Protein AF-A0A1F9YXC6-F1 (afdb_monomer_lite)

Structure (mmCIF, N/CA/C/O backbone):
data_AF-A0A1F9YXC6-F1
#
_entry.id   AF-A0A1F9YXC6-F1
#
loop_
_atom_site.group_PDB
_atom_site.id
_atom_site.type_symbol
_atom_site.label_atom_id
_atom_site.label_alt_id
_atom_site.label_comp_id
_atom_site.label_asym_id
_atom_site.label_entity_id
_atom_site.label_seq_id
_atom_site.pdbx_PDB_ins_code
_atom_site.Cartn_x
_atom_site.Cartn_y
_atom_site.Cartn_z
_atom_site.occupancy
_atom_site.B_iso_or_equiv
_atom_site.auth_seq_id
_atom_site.auth_comp_id
_atom_site.auth_asym_id
_atom_site.auth_atom_id
_atom_site.pdbx_PDB_model_num
ATOM 1 N N . MET A 1 1 ? -26.556 -0.330 60.527 1.00 58.81 1 MET A N 1
ATOM 2 C CA . MET A 1 1 ? -25.553 -1.179 59.837 1.00 58.81 1 MET A CA 1
ATOM 3 C C . MET A 1 1 ? -25.973 -1.594 58.426 1.00 58.81 1 MET A C 1
ATOM 5 O O . MET A 1 1 ? -25.164 -1.399 57.537 1.00 58.81 1 MET A O 1
ATOM 9 N N . LYS A 1 2 ? -27.216 -2.053 58.174 1.00 66.50 2 LYS A N 1
ATOM 10 C CA . LYS A 1 2 ? -27.689 -2.469 56.829 1.00 66.50 2 LYS A CA 1
ATOM 11 C C . LYS A 1 2 ? -27.444 -1.461 55.690 1.00 66.50 2 LYS A C 1
ATOM 13 O O . LYS A 1 2 ? -26.966 -1.858 54.635 1.00 66.50 2 LYS A O 1
ATOM 18 N N . ILE A 1 3 ? -27.712 -0.174 55.924 1.00 69.31 3 ILE A N 1
ATOM 19 C CA . ILE A 1 3 ? -27.581 0.893 54.910 1.00 69.31 3 ILE A CA 1
ATOM 20 C C . ILE A 1 3 ? -26.118 1.115 54.480 1.00 69.31 3 ILE A C 1
ATOM 22 O O . ILE A 1 3 ? -25.846 1.333 53.305 1.00 69.31 3 ILE A O 1
ATOM 26 N N . LEU A 1 4 ? -25.164 1.002 55.412 1.00 69.44 4 LEU A N 1
ATOM 27 C CA . LEU A 1 4 ? -23.732 1.124 55.111 1.00 69.44 4 LEU A CA 1
ATOM 28 C C . LEU A 1 4 ? -23.231 -0.047 54.256 1.00 69.44 4 LEU A C 1
ATOM 30 O O . LEU A 1 4 ? -22.466 0.163 53.322 1.00 69.44 4 LEU A O 1
ATOM 34 N N . THR A 1 5 ? -23.702 -1.265 54.534 1.00 73.94 5 THR A N 1
ATOM 35 C CA . THR A 1 5 ? -23.405 -2.453 53.717 1.00 73.94 5 THR A CA 1
ATOM 36 C C . THR A 1 5 ? -24.001 -2.372 52.313 1.00 73.94 5 THR A C 1
ATOM 38 O O . THR A 1 5 ? -23.322 -2.742 51.365 1.00 73.94 5 THR A O 1
ATOM 41 N N . GLU A 1 6 ? -25.225 -1.860 52.155 1.00 73.94 6 GLU A N 1
ATOM 42 C CA . GLU A 1 6 ? -25.857 -1.635 50.840 1.00 73.94 6 GLU A CA 1
ATOM 43 C C . GLU A 1 6 ? -25.056 -0.635 49.991 1.00 73.94 6 GLU A C 1
ATOM 45 O O . GLU A 1 6 ? -24.712 -0.927 48.846 1.00 73.94 6 GLU A O 1
ATOM 50 N N . LEU A 1 7 ? -24.664 0.503 50.576 1.00 72.69 7 LEU A N 1
ATOM 51 C CA . LEU A 1 7 ? -23.834 1.509 49.900 1.00 72.69 7 LEU A CA 1
ATOM 52 C C . LEU A 1 7 ? -22.473 0.949 49.467 1.00 72.69 7 LEU A C 1
ATOM 54 O O . LEU A 1 7 ? -22.040 1.186 48.338 1.00 72.69 7 LEU A O 1
ATOM 58 N N . PHE A 1 8 ? -21.820 0.162 50.326 1.00 75.50 8 PHE A N 1
ATOM 59 C CA . PHE A 1 8 ? -20.562 -0.504 49.978 1.00 75.50 8 PHE A CA 1
ATOM 60 C C . PHE A 1 8 ? -20.739 -1.523 48.849 1.00 75.50 8 PHE A C 1
ATOM 62 O O . PHE A 1 8 ? -19.889 -1.615 47.967 1.00 75.50 8 PHE A O 1
ATOM 69 N N . ASN A 1 9 ? -21.849 -2.262 48.841 1.00 79.88 9 ASN A N 1
ATOM 70 C CA . ASN A 1 9 ? -22.130 -3.276 47.827 1.00 79.88 9 ASN A CA 1
ATOM 71 C C . ASN A 1 9 ? -22.389 -2.645 46.447 1.00 79.88 9 ASN A C 1
ATOM 73 O O . ASN A 1 9 ? -21.941 -3.163 45.421 1.00 79.88 9 ASN A O 1
ATOM 77 N N . ILE A 1 10 ? -23.056 -1.486 46.421 1.00 77.25 10 ILE A N 1
ATOM 78 C CA . ILE A 1 10 ? -23.244 -0.682 45.207 1.00 77.25 10 ILE A CA 1
ATOM 79 C C . ILE A 1 10 ? -21.890 -0.157 44.711 1.00 77.25 10 ILE A C 1
ATOM 81 O O . ILE A 1 10 ? -21.546 -0.377 43.551 1.00 77.25 10 ILE A O 1
ATOM 85 N N . ALA A 1 11 ? -21.086 0.460 45.583 1.00 73.62 11 ALA A N 1
ATOM 86 C CA . ALA A 1 11 ? -19.761 0.971 45.219 1.00 73.62 11 ALA A CA 1
ATOM 87 C C . ALA A 1 11 ? -18.832 -0.135 44.683 1.00 73.62 11 ALA A C 1
ATOM 89 O O . ALA A 1 11 ? -18.135 0.060 43.685 1.00 73.62 11 ALA A O 1
ATOM 90 N N . PHE A 1 12 ? -18.869 -1.322 45.294 1.00 79.62 12 PHE A N 1
ATOM 91 C CA . PHE A 1 12 ? -18.083 -2.474 44.860 1.00 79.62 12 PHE A CA 1
ATOM 92 C C . PHE A 1 12 ? -18.539 -2.999 43.491 1.00 79.62 12 PHE A C 1
ATOM 94 O O . PHE A 1 12 ? -17.704 -3.266 42.628 1.00 79.62 12 PHE A O 1
ATOM 101 N N . LYS A 1 13 ? -19.854 -3.072 43.237 1.00 77.38 13 LYS A N 1
ATOM 102 C CA . LYS A 1 13 ? -20.388 -3.413 41.906 1.00 77.38 13 LYS A CA 1
ATOM 103 C C . LYS A 1 13 ? -19.920 -2.432 40.831 1.00 77.38 13 LYS A C 1
ATOM 105 O O . LYS A 1 13 ? -19.492 -2.879 39.771 1.00 77.38 13 LYS A O 1
ATOM 110 N N .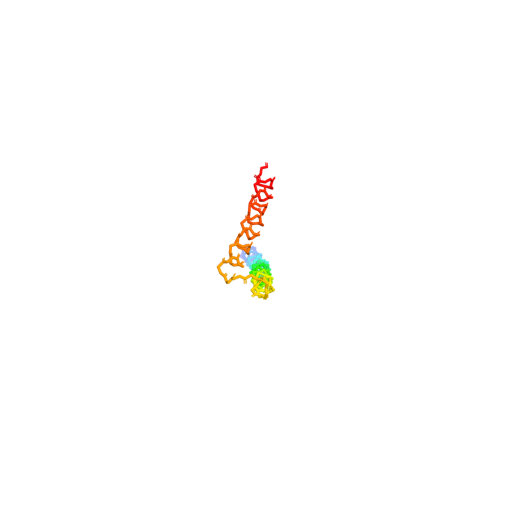 TYR A 1 14 ? -19.950 -1.127 41.100 1.00 76.38 14 TYR A N 1
ATOM 111 C CA . TYR A 1 14 ? -19.465 -0.115 40.153 1.00 76.38 14 TYR A CA 1
ATOM 112 C C . TYR A 1 14 ? -17.969 -0.263 39.843 1.00 76.38 14 TYR A C 1
ATOM 114 O O . TYR A 1 14 ? -17.577 -0.190 38.678 1.00 76.38 14 TYR A O 1
ATOM 122 N N . LEU A 1 15 ? -17.139 -0.530 40.856 1.00 75.94 15 LEU A N 1
ATOM 123 C CA . LEU A 1 15 ? -15.706 -0.782 40.666 1.00 75.94 15 LEU A CA 1
ATOM 124 C C . LEU A 1 15 ? -15.440 -2.006 39.781 1.00 75.94 15 LEU A C 1
ATOM 126 O O . LEU A 1 15 ? -14.611 -1.934 38.875 1.00 75.94 15 LEU A O 1
ATOM 130 N N . VAL A 1 16 ? -16.180 -3.100 39.988 1.00 78.19 16 VAL A N 1
ATOM 131 C CA . VAL A 1 16 ? -16.050 -4.317 39.170 1.00 78.19 16 VAL A CA 1
ATOM 132 C C . VAL A 1 16 ? -16.442 -4.054 37.713 1.00 78.19 16 VAL A C 1
ATOM 134 O O . VAL A 1 16 ? -15.745 -4.509 36.806 1.00 78.19 16 VAL A O 1
ATOM 137 N N . VAL A 1 17 ? -17.512 -3.289 37.460 1.00 78.06 17 VAL A N 1
ATOM 138 C CA . VAL A 1 17 ? -17.919 -2.929 36.087 1.00 78.06 17 VAL A CA 1
ATOM 139 C C . VAL A 1 17 ? -16.835 -2.101 35.389 1.00 78.06 17 VAL A C 1
ATOM 141 O O . VAL A 1 17 ? -16.447 -2.437 34.270 1.00 78.06 17 VAL A O 1
ATOM 144 N N . LEU A 1 18 ? -16.273 -1.095 36.067 1.00 76.62 18 LEU A N 1
ATOM 145 C CA . LEU A 1 18 ? -15.184 -0.267 35.529 1.00 76.62 18 LEU A CA 1
ATOM 146 C C . LEU A 1 18 ? -13.931 -1.089 35.191 1.00 76.62 18 LEU A C 1
ATOM 148 O O . LEU A 1 18 ? -13.262 -0.851 34.181 1.00 76.62 18 LEU A O 1
ATOM 152 N N . GLU A 1 19 ? -13.602 -2.081 36.017 1.00 78.75 19 GLU A N 1
ATOM 153 C CA . GLU A 1 19 ? -12.438 -2.939 35.797 1.00 78.75 19 GLU A CA 1
ATOM 154 C C . GLU A 1 19 ? -12.627 -3.880 34.592 1.00 78.75 19 GLU A C 1
ATOM 156 O O . GLU A 1 19 ? -11.697 -4.100 33.801 1.00 78.75 19 GLU A O 1
ATOM 161 N N . VAL A 1 20 ? -13.851 -4.384 34.400 1.00 80.88 20 VAL A N 1
ATOM 162 C CA . VAL A 1 20 ? -14.240 -5.187 33.232 1.00 80.88 20 VAL A CA 1
ATOM 163 C C . VAL A 1 20 ? -14.223 -4.342 31.956 1.00 80.88 20 VAL A C 1
ATOM 165 O O . VAL A 1 20 ? -13.618 -4.763 30.965 1.00 80.88 20 VAL A O 1
ATOM 168 N N . GLU A 1 21 ? -14.792 -3.134 31.977 1.00 78.81 21 GLU A N 1
ATOM 169 C CA . GLU A 1 21 ? -14.771 -2.206 30.838 1.00 78.81 21 GLU A CA 1
ATOM 170 C C . GLU A 1 21 ? -13.346 -1.846 30.424 1.00 78.81 21 GLU A C 1
ATOM 172 O O . GLU A 1 21 ? -13.003 -1.941 29.244 1.00 78.81 21 GLU A O 1
ATOM 177 N N . LYS A 1 22 ? -12.470 -1.537 31.388 1.00 79.88 22 LYS A N 1
ATOM 178 C CA . LYS A 1 22 ? -11.054 -1.248 31.120 1.00 79.88 22 LYS A CA 1
ATOM 179 C C . LYS A 1 22 ? -10.355 -2.422 30.434 1.00 79.88 22 LYS A C 1
ATOM 181 O O . LYS A 1 22 ? -9.549 -2.225 29.520 1.00 79.88 22 LYS A O 1
ATOM 186 N N . ARG A 1 23 ? -10.656 -3.660 30.843 1.00 83.00 23 ARG A N 1
ATOM 187 C CA . ARG A 1 23 ? -10.095 -4.872 30.224 1.00 83.00 23 ARG A CA 1
ATOM 188 C C . ARG A 1 23 ? -10.608 -5.065 28.793 1.00 83.00 23 ARG A C 1
ATOM 190 O O . ARG A 1 23 ? -9.817 -5.443 27.925 1.00 83.00 23 ARG A O 1
ATOM 197 N N . ILE A 1 24 ? -11.889 -4.796 28.540 1.00 83.06 24 ILE A N 1
ATOM 198 C CA . ILE A 1 24 ? -12.491 -4.859 27.199 1.00 83.06 24 ILE A CA 1
ATOM 199 C C . ILE A 1 24 ? -11.882 -3.782 26.297 1.00 83.06 24 ILE A C 1
ATOM 201 O O . ILE A 1 24 ? -11.394 -4.111 25.216 1.00 83.06 24 ILE A O 1
ATOM 205 N N . PHE A 1 25 ? -11.799 -2.536 26.769 1.00 83.88 25 PHE A N 1
ATOM 206 C CA . PHE A 1 25 ? -11.168 -1.431 26.045 1.00 83.88 25 PHE A CA 1
ATOM 207 C C . PHE A 1 25 ? -9.714 -1.732 25.700 1.00 83.88 25 PHE A C 1
ATOM 209 O O . PHE A 1 25 ? -9.303 -1.556 24.557 1.00 83.88 25 PHE A O 1
ATOM 216 N N . ARG A 1 26 ? -8.931 -2.261 26.648 1.00 86.81 26 ARG A N 1
ATOM 217 C CA . ARG A 1 26 ? -7.529 -2.619 26.392 1.00 86.81 26 ARG A CA 1
ATOM 218 C C . ARG A 1 26 ? -7.398 -3.697 25.314 1.00 86.81 26 ARG A C 1
ATOM 220 O O . ARG A 1 26 ? -6.524 -3.592 24.457 1.00 86.81 26 ARG A O 1
ATOM 227 N N . LYS A 1 27 ? -8.269 -4.713 25.326 1.00 87.50 27 LYS A N 1
ATOM 228 C CA . LYS A 1 27 ? -8.312 -5.741 24.272 1.00 87.50 27 LYS A CA 1
ATOM 229 C C . LYS A 1 27 ? -8.715 -5.153 22.918 1.00 87.50 27 LYS A C 1
ATOM 231 O O . LYS A 1 27 ? -8.122 -5.527 21.909 1.00 87.50 27 LYS A O 1
ATOM 236 N N . LEU A 1 28 ? -9.687 -4.240 22.898 1.00 89.00 28 LEU A N 1
ATOM 237 C CA . LEU A 1 28 ? -10.140 -3.567 21.682 1.00 89.00 28 LEU A CA 1
ATOM 238 C C . LEU A 1 28 ? -9.022 -2.706 21.081 1.00 89.00 28 LEU A C 1
ATOM 240 O O . LEU A 1 28 ? -8.714 -2.853 19.904 1.00 89.00 28 LEU A O 1
ATOM 244 N N . ILE A 1 29 ? -8.360 -1.888 21.903 1.00 90.62 29 ILE A N 1
ATOM 245 C CA . ILE A 1 29 ? -7.234 -1.038 21.494 1.00 90.62 29 ILE A CA 1
ATOM 246 C C . ILE A 1 29 ? -6.104 -1.890 20.922 1.00 90.62 29 ILE A C 1
ATOM 248 O O . ILE A 1 29 ? -5.625 -1.607 19.830 1.00 90.62 29 ILE A O 1
ATOM 252 N N . LEU A 1 30 ? -5.713 -2.968 21.610 1.00 92.19 30 LEU A N 1
ATOM 253 C CA . LEU A 1 30 ? -4.683 -3.874 21.099 1.00 92.19 30 LEU A CA 1
ATOM 254 C C . LEU A 1 30 ? -5.080 -4.475 19.749 1.00 92.19 30 LEU A C 1
ATOM 256 O O . LEU A 1 30 ? -4.258 -4.511 18.840 1.00 92.19 30 LEU A O 1
ATOM 260 N N . AR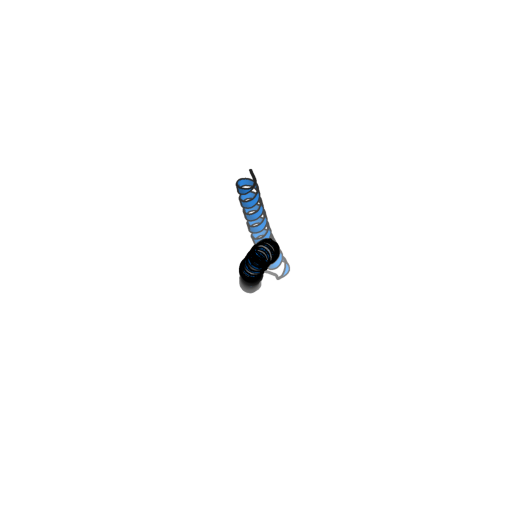G A 1 31 ? -6.335 -4.907 19.586 1.00 90.75 31 ARG A N 1
ATOM 261 C CA . ARG A 1 31 ? -6.821 -5.441 18.308 1.00 90.75 31 ARG A CA 1
ATOM 262 C C . ARG A 1 31 ? -6.770 -4.389 17.197 1.00 90.75 31 ARG A C 1
ATOM 264 O O . ARG A 1 31 ? -6.305 -4.704 16.109 1.00 90.75 31 ARG A O 1
ATOM 271 N N . VAL A 1 32 ? -7.204 -3.160 17.470 1.00 91.38 32 VAL A N 1
ATOM 272 C CA . VAL A 1 32 ? -7.145 -2.048 16.508 1.00 91.38 32 VAL A CA 1
ATOM 273 C C . VAL A 1 32 ? -5.698 -1.742 16.123 1.00 91.38 32 VAL A C 1
ATOM 275 O O . VAL A 1 32 ? -5.405 -1.632 14.937 1.00 91.38 32 VAL A O 1
ATOM 278 N N . ILE A 1 33 ? -4.780 -1.696 17.093 1.00 93.31 33 ILE A N 1
ATOM 279 C CA . ILE A 1 33 ? -3.346 -1.508 16.835 1.00 93.31 33 ILE A CA 1
ATOM 280 C C . ILE A 1 33 ? -2.817 -2.617 15.922 1.00 93.31 33 ILE A C 1
ATOM 282 O O . ILE A 1 33 ? -2.167 -2.315 14.928 1.00 93.31 33 ILE A O 1
ATOM 286 N N . TRP A 1 34 ? -3.128 -3.885 16.205 1.00 92.50 34 TRP A N 1
ATOM 287 C CA . TRP A 1 34 ? -2.697 -5.004 15.362 1.00 92.50 34 TRP A CA 1
ATOM 288 C C . TRP A 1 34 ? -3.234 -4.911 13.933 1.00 92.50 34 TRP A C 1
ATOM 290 O O . TRP A 1 34 ? -2.482 -5.157 12.993 1.00 92.50 34 TRP A O 1
ATOM 300 N N . VAL A 1 35 ? -4.499 -4.519 13.757 1.00 94.44 35 VAL A N 1
ATOM 301 C CA . VAL A 1 35 ? -5.087 -4.304 12.426 1.00 94.44 35 VAL A CA 1
ATOM 302 C C . VAL A 1 35 ? -4.370 -3.170 11.694 1.00 94.44 35 VAL A C 1
ATOM 304 O O . VAL A 1 35 ? -4.006 -3.335 10.535 1.00 94.44 35 VAL A O 1
ATOM 307 N N . ILE A 1 36 ? -4.109 -2.047 12.367 1.00 93.56 36 ILE A N 1
ATOM 308 C CA . ILE A 1 36 ? -3.393 -0.908 11.775 1.00 93.56 36 ILE A CA 1
ATOM 309 C C . ILE A 1 36 ? -1.977 -1.319 11.365 1.00 93.56 36 ILE A C 1
ATOM 311 O O . ILE A 1 36 ? -1.573 -1.069 10.232 1.00 93.56 36 ILE A O 1
ATOM 315 N N . VAL A 1 37 ? -1.238 -1.991 12.251 1.00 94.31 37 VAL A N 1
ATOM 316 C CA . VAL A 1 37 ? 0.113 -2.490 11.960 1.00 94.31 37 VAL A CA 1
ATOM 317 C C . VAL A 1 37 ? 0.085 -3.438 10.764 1.00 94.31 37 VAL A C 1
ATOM 319 O O . VAL A 1 37 ? 0.895 -3.291 9.853 1.00 94.31 37 VAL A O 1
ATOM 322 N N . PHE A 1 38 ? -0.870 -4.366 10.721 1.00 94.62 38 PHE A N 1
ATOM 323 C CA . PHE A 1 38 ? -1.020 -5.294 9.604 1.00 94.62 38 PHE A CA 1
ATOM 324 C C . PHE A 1 38 ? -1.292 -4.571 8.277 1.00 94.62 38 PHE A C 1
ATOM 326 O O . PHE A 1 38 ? -0.668 -4.893 7.265 1.00 94.62 38 PHE A O 1
ATOM 333 N N . VAL A 1 39 ? -2.176 -3.568 8.276 1.00 94.94 39 VAL A N 1
ATOM 334 C CA . VAL A 1 39 ? -2.470 -2.751 7.088 1.00 94.94 39 VAL A CA 1
ATOM 335 C C . VAL A 1 39 ? -1.224 -1.995 6.625 1.00 94.94 39 VAL A C 1
ATOM 337 O O . VAL A 1 39 ? -0.914 -2.022 5.437 1.00 94.94 39 VAL A O 1
ATOM 340 N N . ILE A 1 40 ? -0.473 -1.384 7.546 1.00 94.38 40 ILE A N 1
ATOM 341 C CA . ILE A 1 40 ? 0.770 -0.664 7.226 1.00 94.38 40 ILE A CA 1
ATOM 342 C C . ILE A 1 40 ? 1.805 -1.613 6.615 1.00 94.38 40 ILE A C 1
ATOM 344 O O . ILE A 1 40 ? 2.366 -1.313 5.565 1.00 94.38 40 ILE A O 1
ATOM 348 N N . VAL A 1 41 ? 2.039 -2.772 7.235 1.00 95.62 41 VAL A N 1
ATOM 349 C CA . VAL A 1 41 ? 3.000 -3.766 6.731 1.00 95.62 41 VAL A CA 1
ATOM 350 C C . VAL A 1 41 ? 2.590 -4.261 5.347 1.00 95.62 41 VAL A C 1
ATOM 352 O O . VAL A 1 41 ? 3.415 -4.300 4.437 1.00 95.62 41 VAL A O 1
ATOM 355 N N . THR A 1 42 ? 1.310 -4.582 5.161 1.00 94.69 42 THR A N 1
ATOM 356 C CA . THR A 1 42 ? 0.780 -5.018 3.863 1.00 94.69 42 THR A CA 1
ATOM 357 C C . THR A 1 42 ? 0.968 -3.938 2.799 1.00 94.69 42 THR A C 1
ATOM 359 O O . THR A 1 42 ? 1.408 -4.235 1.691 1.00 94.69 42 THR A O 1
ATOM 362 N N . PHE A 1 43 ? 0.700 -2.676 3.139 1.00 92.81 43 PHE A N 1
ATOM 363 C CA . PHE A 1 43 ? 0.897 -1.549 2.232 1.00 92.81 43 PHE A CA 1
ATOM 364 C C . PHE A 1 43 ? 2.365 -1.386 1.822 1.00 92.81 43 PHE A C 1
ATOM 366 O O . PHE A 1 43 ? 2.652 -1.217 0.638 1.00 92.81 43 PHE A O 1
ATOM 373 N N . ILE A 1 44 ? 3.298 -1.502 2.774 1.00 96.06 44 ILE A N 1
ATOM 374 C CA . ILE A 1 44 ? 4.740 -1.464 2.492 1.00 96.06 44 ILE A CA 1
ATOM 375 C C . ILE A 1 44 ? 5.124 -2.597 1.537 1.00 96.06 44 ILE A C 1
ATOM 377 O O . ILE A 1 44 ? 5.787 -2.338 0.538 1.00 96.06 44 ILE A O 1
ATOM 381 N N . LEU A 1 45 ? 4.668 -3.827 1.790 1.00 95.12 45 LEU A N 1
ATOM 382 C CA . LEU A 1 45 ? 4.965 -4.976 0.928 1.00 95.12 45 LEU A CA 1
ATOM 383 C C . LEU A 1 45 ? 4.444 -4.782 -0.500 1.00 95.12 45 LEU A C 1
ATOM 385 O O . LEU A 1 45 ? 5.166 -5.067 -1.455 1.00 95.12 45 LEU A O 1
ATOM 389 N N . ILE A 1 46 ? 3.223 -4.262 -0.653 1.00 94.50 46 ILE A N 1
ATOM 390 C CA . ILE A 1 46 ? 2.649 -3.941 -1.967 1.00 94.50 46 ILE A CA 1
ATOM 391 C C . ILE A 1 46 ? 3.502 -2.882 -2.671 1.00 94.50 46 ILE A C 1
ATOM 393 O O . ILE A 1 46 ? 3.853 -3.056 -3.837 1.00 94.50 46 ILE A O 1
ATOM 397 N N . LEU A 1 47 ? 3.880 -1.811 -1.969 1.00 92.75 47 LEU A N 1
ATOM 398 C CA . LEU A 1 47 ? 4.699 -0.742 -2.539 1.00 92.75 47 LEU A CA 1
ATOM 399 C C . LEU A 1 47 ? 6.075 -1.263 -2.981 1.00 92.75 47 LEU A C 1
ATOM 401 O O . LEU A 1 47 ? 6.535 -0.946 -4.078 1.00 92.75 47 LEU A O 1
ATOM 405 N N . THR A 1 48 ? 6.704 -2.109 -2.163 1.00 94.94 48 THR A N 1
ATOM 406 C CA . THR A 1 48 ? 7.969 -2.772 -2.493 1.00 94.94 48 THR A CA 1
ATOM 407 C C . THR A 1 48 ? 7.824 -3.670 -3.721 1.00 94.94 48 THR A C 1
ATOM 409 O O . THR A 1 48 ? 8.648 -3.586 -4.630 1.00 94.94 48 THR A O 1
ATOM 412 N N . ALA A 1 49 ? 6.769 -4.484 -3.801 1.00 94.38 49 ALA A N 1
ATOM 413 C CA . ALA A 1 49 ? 6.519 -5.352 -4.952 1.00 94.38 49 ALA A CA 1
ATOM 414 C C . ALA A 1 49 ? 6.316 -4.551 -6.250 1.00 94.38 49 ALA A C 1
ATOM 416 O O . ALA A 1 49 ? 6.897 -4.889 -7.281 1.00 94.38 49 ALA A O 1
ATOM 417 N N . ILE A 1 50 ? 5.552 -3.456 -6.190 1.00 93.38 50 ILE A N 1
ATOM 418 C CA . ILE A 1 50 ? 5.337 -2.548 -7.325 1.00 93.38 50 ILE A CA 1
ATOM 419 C C . ILE A 1 50 ? 6.662 -1.920 -7.776 1.00 93.38 50 ILE A C 1
ATOM 421 O O . ILE A 1 50 ? 6.941 -1.861 -8.974 1.00 93.38 50 ILE A O 1
ATOM 425 N N . PHE A 1 51 ? 7.500 -1.486 -6.831 1.00 93.31 51 PHE A N 1
ATOM 426 C CA . PHE A 1 51 ? 8.813 -0.928 -7.146 1.00 93.31 51 PHE A CA 1
ATOM 427 C C . PHE A 1 51 ? 9.710 -1.945 -7.864 1.00 93.31 51 PHE A C 1
ATOM 429 O O . PHE A 1 51 ? 10.268 -1.630 -8.915 1.00 93.31 51 PHE A O 1
ATOM 436 N N . PHE A 1 52 ? 9.804 -3.177 -7.349 1.00 94.31 52 PHE A N 1
ATOM 437 C CA . PHE A 1 52 ? 10.567 -4.246 -8.002 1.00 94.31 52 PHE A CA 1
ATOM 438 C C . PHE A 1 52 ? 10.036 -4.572 -9.399 1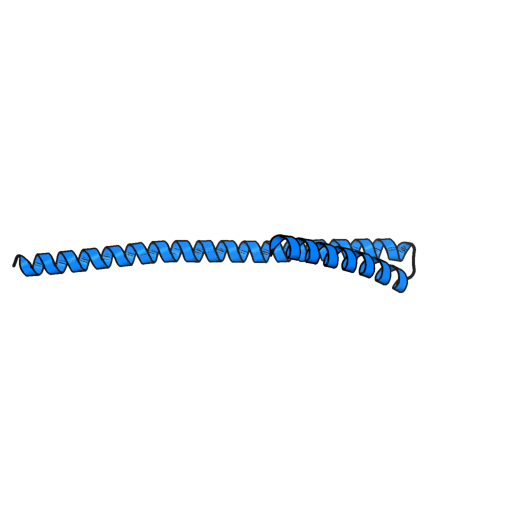.00 94.31 52 PHE A C 1
ATOM 440 O O . PHE A 1 52 ? 10.830 -4.766 -10.319 1.00 94.31 52 PHE A O 1
ATOM 447 N N . LEU A 1 53 ? 8.714 -4.589 -9.580 1.00 93.25 53 LEU A N 1
ATOM 448 C CA . LEU A 1 53 ? 8.091 -4.826 -10.878 1.00 93.25 53 LEU A CA 1
ATOM 449 C C . LEU A 1 53 ? 8.487 -3.747 -11.895 1.00 93.25 53 LEU A C 1
ATOM 451 O O . LEU A 1 53 ? 8.962 -4.080 -12.980 1.00 93.25 53 LEU A O 1
ATOM 455 N N . PHE A 1 54 ? 8.369 -2.462 -11.548 1.00 93.12 54 PHE A N 1
ATOM 456 C CA . PHE A 1 54 ? 8.765 -1.383 -12.459 1.00 93.12 54 PHE A CA 1
ATOM 457 C C . PHE A 1 54 ? 10.272 -1.343 -12.714 1.00 93.12 54 PHE A C 1
ATOM 459 O O . PHE A 1 54 ? 10.682 -1.107 -13.850 1.00 93.12 54 PHE A O 1
ATOM 466 N N . ALA A 1 55 ? 11.094 -1.620 -11.700 1.00 92.88 55 ALA A N 1
ATOM 467 C CA . ALA A 1 55 ? 12.541 -1.721 -11.865 1.00 92.88 55 ALA A CA 1
ATOM 468 C C . ALA A 1 55 ? 12.926 -2.870 -12.812 1.00 92.88 55 ALA A C 1
ATOM 470 O O . ALA A 1 55 ? 13.764 -2.679 -13.692 1.00 92.88 55 ALA A O 1
ATOM 471 N N . GLY A 1 56 ? 12.280 -4.032 -12.685 1.00 92.56 56 GLY A N 1
ATOM 472 C CA . GLY A 1 56 ? 12.489 -5.174 -13.575 1.00 92.56 56 GLY A CA 1
ATOM 473 C C . GLY A 1 56 ? 12.060 -4.883 -15.013 1.00 92.56 56 GLY A C 1
ATOM 474 O O . GLY A 1 56 ? 12.810 -5.159 -15.946 1.00 92.56 56 GLY A O 1
ATOM 475 N N . ILE A 1 57 ? 10.896 -4.249 -15.199 1.00 92.94 57 ILE A N 1
ATOM 476 C CA . ILE A 1 57 ? 10.421 -3.813 -16.521 1.00 92.94 57 ILE A CA 1
ATOM 477 C C . ILE A 1 57 ? 11.402 -2.806 -17.140 1.00 92.94 57 ILE A C 1
ATOM 479 O O . ILE A 1 57 ? 11.764 -2.937 -18.308 1.00 92.94 57 ILE A O 1
ATOM 483 N N . TYR A 1 58 ? 11.877 -1.830 -16.360 1.00 94.31 58 TYR A N 1
ATOM 484 C CA . TYR A 1 58 ? 12.877 -0.865 -16.816 1.00 94.31 58 TYR A CA 1
ATOM 485 C C . TYR A 1 58 ? 14.170 -1.557 -17.260 1.00 94.31 58 TYR A C 1
ATOM 487 O O . TYR A 1 58 ? 14.633 -1.324 -18.376 1.00 94.31 58 TYR A O 1
ATOM 495 N N . GLN A 1 59 ? 14.722 -2.438 -16.416 1.00 94.75 59 GLN A N 1
ATOM 496 C CA . GLN A 1 59 ? 15.938 -3.199 -16.721 1.00 94.75 59 GLN A CA 1
ATOM 497 C C . GLN A 1 59 ? 15.783 -4.070 -17.967 1.00 94.75 59 GLN A C 1
ATOM 499 O O . GLN A 1 59 ? 16.719 -4.187 -18.752 1.00 94.75 59 GLN A O 1
ATOM 504 N N . TYR A 1 60 ? 14.604 -4.649 -18.180 1.00 93.88 60 TYR A N 1
ATOM 505 C CA . TYR A 1 60 ? 14.317 -5.399 -19.393 1.00 93.88 60 TYR A CA 1
ATOM 506 C C . TYR A 1 60 ? 14.328 -4.492 -20.630 1.00 93.88 60 TYR A C 1
ATOM 508 O O . TYR A 1 60 ? 14.991 -4.803 -21.616 1.00 93.88 60 TYR A O 1
ATOM 516 N N . PHE A 1 61 ? 13.657 -3.337 -20.584 1.00 92.88 61 PHE A N 1
ATOM 517 C CA . PHE A 1 61 ? 13.583 -2.438 -21.738 1.00 92.88 61 PHE A CA 1
ATOM 518 C C . PHE A 1 61 ? 14.924 -1.802 -22.108 1.00 92.88 61 PHE A C 1
ATOM 520 O O . PHE A 1 61 ? 15.200 -1.656 -23.297 1.00 92.88 61 PHE A O 1
ATOM 527 N N . ILE A 1 62 ? 15.789 -1.465 -21.146 1.00 95.44 62 ILE A N 1
ATOM 528 C CA . ILE A 1 62 ? 17.105 -0.883 -21.473 1.00 95.44 62 ILE A CA 1
ATOM 529 C C . ILE A 1 62 ? 18.022 -1.836 -22.257 1.00 95.44 62 ILE A C 1
ATOM 531 O O . ILE A 1 62 ? 19.004 -1.374 -22.831 1.00 95.44 62 ILE A O 1
ATOM 535 N N . LEU A 1 63 ? 17.717 -3.141 -22.305 1.00 94.69 63 LEU A N 1
ATOM 536 C CA . LEU A 1 63 ? 18.434 -4.102 -23.153 1.00 94.69 63 LEU A CA 1
ATOM 537 C C . LEU A 1 63 ? 18.108 -3.929 -24.643 1.00 94.69 63 LEU A C 1
ATOM 539 O O . LEU A 1 63 ? 18.898 -4.337 -25.491 1.00 94.69 63 LEU A O 1
ATOM 543 N N . TYR A 1 64 ? 16.956 -3.335 -24.964 1.00 94.06 64 TYR A N 1
ATOM 544 C CA . TYR A 1 64 ? 16.443 -3.219 -26.333 1.00 94.06 64 TYR A CA 1
ATOM 545 C C . TYR A 1 64 ? 16.312 -1.768 -26.811 1.00 94.06 64 TYR A C 1
ATOM 547 O O . TYR A 1 64 ? 16.277 -1.521 -28.014 1.00 94.06 64 TYR A O 1
ATOM 555 N N . VAL A 1 65 ? 16.218 -0.803 -25.892 1.00 93.81 65 VAL A N 1
ATOM 556 C CA . VAL A 1 65 ? 15.996 0.617 -26.202 1.00 93.81 65 VAL A CA 1
ATOM 557 C C . VAL A 1 65 ? 16.888 1.527 -25.355 1.00 93.81 65 VAL A C 1
ATOM 559 O O . VAL A 1 65 ? 17.450 1.119 -24.341 1.00 93.81 65 VAL A O 1
ATOM 562 N N . SER A 1 66 ? 17.009 2.797 -25.757 1.00 94.19 66 SER A N 1
ATOM 563 C CA . SER A 1 66 ? 17.746 3.797 -24.977 1.00 94.19 66 SER A CA 1
ATOM 564 C C . SER A 1 66 ? 17.128 3.999 -23.587 1.00 94.19 66 SER A C 1
ATOM 566 O O . SER A 1 66 ? 15.924 3.821 -23.391 1.00 94.19 66 SER A O 1
ATOM 568 N N . HIS A 1 67 ? 17.939 4.428 -22.615 1.00 92.31 67 HIS A N 1
ATOM 569 C CA . HIS A 1 67 ? 17.480 4.663 -21.239 1.00 92.31 67 HIS A CA 1
ATOM 570 C C . HIS A 1 67 ? 16.294 5.635 -21.166 1.00 92.31 67 HIS A C 1
ATOM 572 O O . HIS A 1 67 ? 15.343 5.401 -20.423 1.00 92.31 67 HIS A O 1
ATOM 578 N N . ALA A 1 68 ? 16.314 6.690 -21.987 1.00 91.50 68 ALA A N 1
ATOM 579 C CA . ALA A 1 68 ? 15.220 7.653 -22.064 1.00 91.50 68 ALA A CA 1
ATOM 580 C C . ALA A 1 68 ? 13.918 7.006 -22.567 1.00 91.50 68 ALA A C 1
ATOM 582 O O . ALA A 1 68 ? 12.863 7.207 -21.971 1.00 91.50 68 ALA A O 1
ATOM 583 N N . ALA A 1 69 ? 13.989 6.187 -23.622 1.00 90.50 69 ALA A N 1
ATOM 584 C CA . ALA A 1 69 ? 12.818 5.495 -24.153 1.00 90.50 69 ALA A CA 1
ATOM 585 C C . ALA A 1 69 ? 12.258 4.474 -23.147 1.00 90.50 69 ALA A C 1
ATOM 587 O O . ALA A 1 69 ? 11.052 4.454 -22.905 1.00 90.50 69 ALA A O 1
ATOM 588 N N . ALA A 1 70 ? 13.121 3.686 -22.499 1.00 92.00 70 ALA A N 1
ATOM 589 C CA . ALA A 1 70 ? 12.720 2.732 -21.464 1.00 92.00 70 ALA A CA 1
ATOM 590 C C . ALA A 1 70 ? 12.007 3.417 -20.282 1.00 92.00 70 ALA A C 1
ATOM 592 O O . ALA A 1 70 ? 10.969 2.936 -19.824 1.0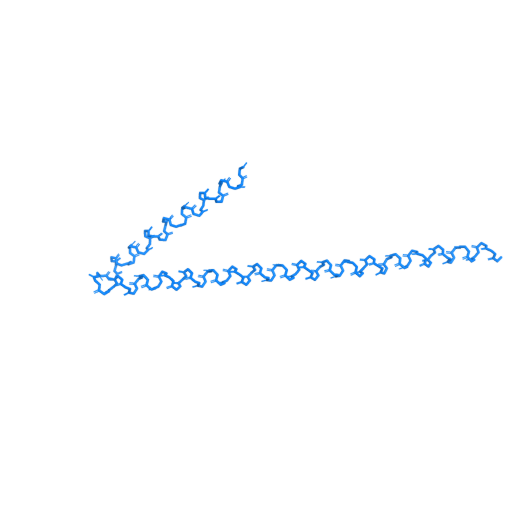0 92.00 70 ALA A O 1
ATOM 593 N N . ALA A 1 71 ? 12.512 4.569 -19.824 1.00 89.69 71 ALA A N 1
ATOM 594 C CA . ALA A 1 71 ? 11.879 5.347 -18.759 1.00 89.69 71 ALA A CA 1
ATOM 595 C C . ALA A 1 71 ? 10.479 5.846 -19.158 1.00 89.69 71 ALA A C 1
ATOM 597 O O . ALA A 1 71 ? 9.549 5.767 -18.355 1.00 89.69 71 ALA A O 1
ATOM 598 N N . ILE A 1 72 ? 10.307 6.303 -20.405 1.00 93.69 72 ILE A N 1
ATOM 599 C CA . ILE A 1 72 ? 9.003 6.737 -20.931 1.00 93.69 72 ILE A CA 1
ATOM 600 C C . ILE A 1 72 ? 8.011 5.568 -20.964 1.00 93.69 72 ILE A C 1
ATOM 602 O O . ILE A 1 72 ? 6.872 5.730 -20.530 1.00 93.69 72 ILE A O 1
ATOM 606 N N . PHE A 1 73 ? 8.425 4.380 -21.416 1.00 90.94 73 PHE A N 1
ATOM 607 C CA . PHE A 1 73 ? 7.548 3.202 -21.427 1.00 90.94 73 PHE A CA 1
ATOM 608 C C . PHE A 1 73 ? 7.104 2.797 -20.021 1.00 90.94 73 PHE A C 1
ATOM 610 O O . PHE A 1 73 ? 5.916 2.575 -19.788 1.00 90.94 73 PHE A O 1
ATOM 617 N N . VAL A 1 74 ? 8.036 2.757 -19.068 1.00 92.88 74 VAL A N 1
ATOM 618 C CA . VAL A 1 74 ? 7.723 2.450 -17.665 1.00 92.88 74 VAL A CA 1
ATOM 619 C C . VAL A 1 74 ? 6.779 3.497 -17.077 1.00 92.88 74 VAL A C 1
ATOM 621 O O . VAL A 1 74 ? 5.814 3.135 -16.406 1.00 92.88 74 VAL A O 1
ATOM 624 N N . PHE A 1 75 ? 6.993 4.781 -17.380 1.00 92.88 75 PHE A N 1
ATOM 625 C CA . PHE A 1 75 ? 6.105 5.864 -16.959 1.00 92.88 75 PHE A CA 1
ATOM 626 C C . PHE A 1 75 ? 4.688 5.715 -17.528 1.00 92.88 75 PHE A C 1
ATOM 628 O O . PHE A 1 75 ? 3.717 5.865 -16.788 1.00 92.88 75 PHE A O 1
ATOM 635 N N . LEU A 1 76 ? 4.549 5.383 -18.815 1.00 94.38 76 LEU A N 1
ATOM 636 C CA . LEU A 1 76 ? 3.242 5.163 -19.441 1.00 94.38 76 LEU A CA 1
ATOM 637 C C . LEU A 1 76 ? 2.490 4.001 -18.781 1.00 94.38 76 LEU A C 1
ATOM 639 O O . LEU A 1 76 ? 1.309 4.141 -18.459 1.00 94.38 76 LEU A O 1
ATOM 643 N N . ILE A 1 77 ? 3.178 2.888 -18.513 1.00 92.19 77 ILE A N 1
ATOM 644 C CA . ILE A 1 77 ? 2.594 1.734 -17.811 1.00 92.19 77 ILE A CA 1
ATOM 645 C C . ILE A 1 77 ? 2.179 2.133 -16.388 1.00 92.19 77 ILE A C 1
ATOM 647 O O . ILE A 1 77 ? 1.061 1.836 -15.965 1.00 92.19 77 ILE A O 1
ATOM 651 N N . ALA A 1 78 ? 3.043 2.844 -15.659 1.00 92.12 78 ALA A N 1
ATOM 652 C CA . ALA A 1 78 ? 2.749 3.311 -14.307 1.00 92.12 78 ALA A CA 1
ATOM 653 C C . ALA A 1 78 ? 1.549 4.270 -14.270 1.00 92.12 78 ALA A C 1
ATOM 655 O O . ALA A 1 78 ? 0.681 4.140 -13.406 1.00 92.12 78 ALA A O 1
ATOM 656 N N . SER A 1 79 ? 1.457 5.192 -15.230 1.00 92.50 79 SER A N 1
ATOM 657 C CA . SER A 1 79 ? 0.335 6.125 -15.367 1.00 92.50 79 SER A CA 1
ATOM 658 C C . SER A 1 79 ? -0.984 5.396 -15.648 1.00 92.50 79 SER A C 1
ATOM 660 O O . SER A 1 79 ? -2.011 5.687 -15.025 1.00 92.50 79 SER A O 1
ATOM 662 N N . LEU A 1 80 ? -0.960 4.384 -16.518 1.00 94.56 80 LEU A N 1
ATOM 663 C CA . LEU A 1 80 ? -2.128 3.556 -16.808 1.00 94.56 80 LEU A CA 1
ATOM 664 C C . LEU A 1 80 ? -2.589 2.764 -15.571 1.00 94.56 80 LEU A C 1
ATOM 666 O O . LEU A 1 80 ? -3.773 2.767 -15.239 1.00 94.56 80 LEU A O 1
ATOM 670 N N . LEU A 1 81 ? -1.667 2.154 -14.823 1.00 91.56 81 LEU A N 1
ATOM 671 C CA . LEU A 1 81 ? -2.008 1.488 -13.560 1.00 91.56 81 LEU A CA 1
ATOM 672 C C . LEU A 1 81 ? -2.569 2.461 -12.513 1.00 91.56 81 LEU A C 1
ATOM 674 O O . LEU A 1 81 ? -3.541 2.133 -11.828 1.00 91.56 81 LEU A O 1
ATOM 678 N N . ALA A 1 82 ? -1.990 3.657 -12.391 1.00 90.81 82 ALA A N 1
ATOM 679 C CA . ALA A 1 82 ? -2.454 4.673 -11.451 1.00 90.81 82 ALA A CA 1
ATOM 680 C C . ALA A 1 82 ? -3.874 5.153 -11.785 1.00 90.81 82 ALA A C 1
ATOM 682 O O . ALA A 1 82 ? -4.720 5.252 -10.896 1.00 90.81 82 ALA A O 1
ATOM 683 N N . THR A 1 83 ? -4.163 5.398 -13.065 1.00 93.81 83 THR A N 1
ATOM 684 C CA . THR A 1 83 ? -5.500 5.813 -13.524 1.00 93.81 83 THR A CA 1
ATOM 685 C C . THR A 1 83 ? -6.548 4.721 -13.329 1.00 93.81 83 THR A C 1
ATOM 687 O O . THR A 1 83 ? -7.637 5.022 -12.839 1.00 93.81 83 THR A O 1
ATOM 690 N N . LEU A 1 84 ? -6.222 3.456 -13.616 1.00 92.88 84 LEU A N 1
ATOM 691 C CA . LEU A 1 84 ? -7.103 2.321 -13.320 1.00 92.88 84 LEU A CA 1
ATOM 692 C C . LEU A 1 84 ? -7.375 2.197 -11.819 1.00 92.88 84 LEU A C 1
ATOM 694 O O . LEU A 1 84 ? -8.527 2.065 -11.411 1.00 92.88 84 LEU A O 1
ATOM 698 N N . SER A 1 85 ? -6.335 2.314 -10.992 1.00 89.38 85 SER A N 1
ATOM 699 C CA . SER A 1 85 ? -6.475 2.258 -9.533 1.00 89.38 85 SER A CA 1
ATOM 700 C C . SER A 1 85 ? -7.369 3.390 -9.018 1.00 89.38 85 SER A C 1
ATOM 702 O O . SER A 1 85 ? -8.288 3.148 -8.237 1.00 89.38 85 SER A O 1
ATOM 704 N N . ALA A 1 86 ? -7.171 4.617 -9.509 1.00 89.38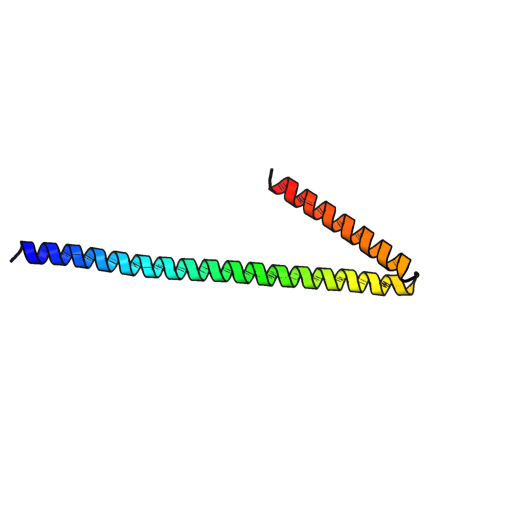 86 ALA A N 1
ATOM 705 C CA . ALA A 1 86 ? -8.009 5.764 -9.166 1.00 89.38 86 ALA A CA 1
ATOM 706 C C . ALA A 1 86 ? -9.469 5.581 -9.617 1.00 89.38 86 ALA A C 1
ATOM 708 O O . ALA A 1 86 ? -10.391 5.939 -8.882 1.00 89.38 86 ALA A O 1
ATOM 709 N N . ALA A 1 87 ? -9.696 4.998 -10.798 1.00 91.75 87 ALA A N 1
ATOM 710 C CA . ALA A 1 87 ? -11.035 4.693 -11.292 1.00 91.75 87 ALA A CA 1
ATOM 711 C C . ALA A 1 87 ? -11.743 3.651 -10.413 1.00 91.75 87 ALA A C 1
ATOM 713 O O . ALA A 1 87 ? -12.899 3.858 -10.046 1.00 91.75 87 ALA A O 1
ATOM 714 N N . VAL A 1 88 ? -11.048 2.582 -10.014 1.00 92.12 88 VAL A N 1
ATOM 715 C CA . VAL A 1 88 ? -11.585 1.556 -9.103 1.00 92.12 88 VAL A CA 1
ATOM 716 C C . VAL A 1 88 ? -11.943 2.162 -7.747 1.00 92.12 88 VAL A C 1
ATOM 718 O O . VAL A 1 88 ? -13.048 1.940 -7.255 1.00 92.12 88 VAL A O 1
ATOM 721 N N . VAL A 1 89 ? -11.064 2.990 -7.171 1.00 90.81 89 VAL A N 1
ATOM 722 C CA . VAL A 1 89 ? -11.352 3.694 -5.909 1.00 90.81 89 VAL A CA 1
ATOM 723 C C . VAL A 1 89 ? -12.583 4.590 -6.060 1.00 90.81 89 VAL A C 1
ATOM 725 O O . VAL A 1 89 ? -13.482 4.545 -5.224 1.00 90.81 89 VAL A O 1
ATOM 728 N N . LYS A 1 90 ? -12.682 5.355 -7.152 1.00 88.25 90 LYS A N 1
ATOM 729 C CA . LYS A 1 90 ? -13.840 6.221 -7.422 1.00 88.25 90 LYS A CA 1
ATOM 730 C C . LYS A 1 90 ? -15.153 5.439 -7.545 1.00 88.25 90 LYS A C 1
ATOM 732 O O . LYS A 1 90 ? -16.187 5.951 -7.125 1.00 88.25 90 LYS A O 1
ATOM 737 N N . LEU A 1 91 ? -15.122 4.235 -8.119 1.00 91.00 91 LEU A N 1
ATOM 738 C CA . LEU A 1 91 ? -16.292 3.358 -8.235 1.00 91.00 91 LEU A CA 1
ATOM 739 C C . LEU A 1 91 ? -16.722 2.755 -6.894 1.00 91.00 91 LEU A C 1
ATOM 741 O O . LEU A 1 91 ? -17.891 2.438 -6.743 1.00 91.00 91 LEU A O 1
ATOM 745 N N . HIS A 1 92 ? -15.802 2.597 -5.942 1.00 78.50 92 HIS A N 1
ATOM 746 C CA . HIS A 1 92 ? -16.099 2.033 -4.621 1.00 78.50 92 HIS A CA 1
ATOM 747 C C . HIS A 1 92 ? -16.561 3.083 -3.595 1.00 78.50 92 HIS A C 1
ATOM 749 O O . HIS A 1 92 ? -17.161 2.736 -2.584 1.00 78.50 92 HIS A O 1
ATOM 755 N N . VAL A 1 93 ? -16.240 4.361 -3.827 1.00 72.56 93 VAL A N 1
ATOM 756 C 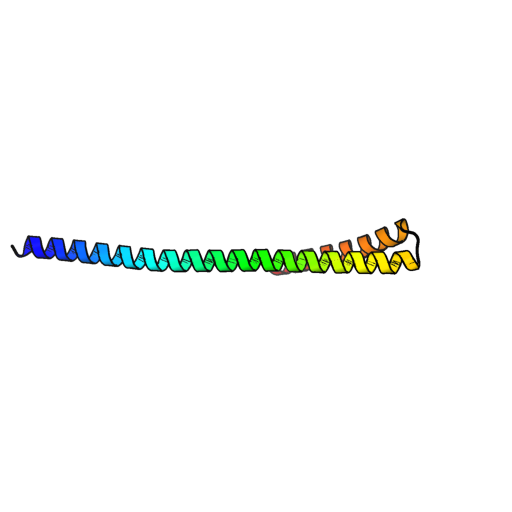CA . VAL A 1 93 ? -16.613 5.495 -2.956 1.00 72.56 93 VAL A CA 1
ATOM 757 C C . VAL A 1 93 ? -17.977 6.102 -3.338 1.00 72.56 93 VAL A C 1
ATOM 759 O O . VAL A 1 93 ? -18.528 6.889 -2.570 1.00 72.56 93 VAL A O 1
ATOM 762 N N . ARG A 1 94 ? -18.528 5.753 -4.508 1.00 51.97 94 ARG A N 1
ATOM 763 C CA . ARG A 1 94 ? -19.898 6.096 -4.927 1.00 51.97 94 ARG A CA 1
ATOM 764 C C . ARG A 1 94 ? -20.882 5.008 -4.534 1.00 51.97 94 ARG A C 1
ATOM 766 O O . ARG A 1 94 ? -22.021 5.395 -4.201 1.00 51.97 94 ARG A O 1
#

pLDDT: mean 87.48, std 9.02, range [51.97, 96.06]

Secondary structure (DSSP, 8-state):
-HHHHHHHHHHHHHHHHHHHHHHHHHHHHHHHHHHHHHHHHHHHHHHHHHHHHHHHHHHHHTTTS-HHHHHHHHHHHHHHHHHHHHHHHHHHH-

Radius of gyration: 28.52 Å; chains: 1; bounding box: 46×13×86 Å

Foldseek 3Di:
DVVVVVVVVVVVVVVVVVVVVVVVVVVVVVVVVVVVVVVVVVVVVVVVVLVVVLVVQLVVVVVPDPNVVSVVVSVVVVVVVVVVVVVVVVVVVD

Sequence (94 aa):
MKILTELFNIAFKYLVVLEVEKRIFRKLILRVIWVIVFVIVTFILILTAIFFLFAGIYQYFILYVSHAAAAIFVFLIASLLATLSAAVVKLHVR